Protein AF-F0YFP9-F1 (afdb_monomer)

Foldseek 3Di:
DAQEAEEEWDPDCPQQVLSQLLQVLCCVVVVNRHPDGHHYLVPDPAQCVLVVHQEYEYEAEADCAPDPAPRRVGCVRVLLPDCRHLVVDAQARHAYAYEYEYAQVVRLAAQRQVSLSVQVSNVVNRHHFPPAKAFQPPDHGDHHNQDDPRIGSHHYDYCPPPVVCSSVSSNVD

Organism: Aureococcus anophagefferens (NCBI:txid44056)

Sequence (173 aa):
MSKVGVYYGTQGQATEAAADLLVAIVNEKLGGAAGETSFLVDECDSVEDLLGHDCLLVGCPTWNTGADTERSGTDWDEWYYEDDGLPGIDLAGKNVAVFGCGDSVGYGGNFCDAIDELYEVMGSRGAGVGFGHTPAAGYQHEGSKALRGDTFIGLPLDQVNEGDMTEQRLRDW

Structure (mmCIF, N/CA/C/O backbone):
data_AF-F0YFP9-F1
#
_entry.id   AF-F0YFP9-F1
#
loop_
_atom_site.group_PDB
_atom_site.id
_atom_site.type_symbol
_atom_site.label_atom_id
_atom_site.label_alt_id
_atom_site.label_comp_id
_atom_site.label_asym_id
_atom_site.label_entity_id
_atom_site.label_seq_id
_atom_site.pdbx_PDB_ins_code
_atom_site.Cartn_x
_atom_site.Cartn_y
_atom_site.Cartn_z
_atom_site.occupancy
_atom_site.B_iso_or_equiv
_atom_site.auth_seq_id
_atom_site.auth_comp_id
_atom_site.auth_asym_id
_atom_site.auth_atom_id
_atom_site.pdbx_PDB_model_num
ATOM 1 N N . MET A 1 1 ? -10.840 10.773 15.497 1.00 64.31 1 MET A N 1
ATOM 2 C CA . MET A 1 1 ? -9.871 10.203 14.547 1.00 64.31 1 MET A CA 1
ATOM 3 C C . MET A 1 1 ? -10.584 9.968 13.231 1.00 64.31 1 MET A C 1
ATOM 5 O O . MET A 1 1 ? -11.807 9.812 13.246 1.00 64.31 1 MET A O 1
ATOM 9 N N . SER A 1 2 ? -9.862 10.062 12.117 1.00 84.62 2 SER A N 1
ATOM 10 C CA . SER A 1 2 ? -10.348 9.662 10.794 1.00 84.62 2 SER A CA 1
ATOM 11 C C . SER A 1 2 ? -10.788 8.197 10.819 1.00 84.62 2 SER A C 1
ATOM 13 O O . SER A 1 2 ? -10.404 7.430 11.698 1.00 84.62 2 SER A O 1
ATOM 15 N N . LYS A 1 3 ? -11.643 7.804 9.872 1.00 93.81 3 LYS A N 1
ATOM 16 C CA . LYS A 1 3 ? -12.058 6.398 9.744 1.00 93.81 3 LYS A CA 1
ATOM 17 C C . LYS A 1 3 ? -11.024 5.574 8.988 1.00 93.81 3 LYS A C 1
ATOM 19 O O . LYS A 1 3 ? -10.901 4.378 9.232 1.00 93.81 3 LYS A O 1
ATOM 24 N N . VAL A 1 4 ? -10.321 6.223 8.064 1.00 98.19 4 VAL A N 1
ATOM 25 C CA . VAL A 1 4 ? -9.284 5.631 7.226 1.00 98.19 4 VAL A CA 1
ATOM 26 C C . VAL A 1 4 ? -7.938 6.195 7.664 1.00 98.19 4 VAL A C 1
ATOM 28 O O . VAL A 1 4 ? -7.801 7.411 7.765 1.00 98.19 4 VAL A O 1
ATOM 31 N N . GLY A 1 5 ? -6.971 5.325 7.930 1.00 98.44 5 GLY A N 1
ATOM 32 C CA . GLY A 1 5 ? -5.571 5.703 8.098 1.00 98.44 5 GLY A CA 1
ATOM 33 C C . GLY A 1 5 ? -4.775 5.288 6.866 1.00 98.44 5 GLY A C 1
ATOM 34 O O . GLY A 1 5 ? -4.968 4.178 6.365 1.00 98.44 5 GLY A O 1
ATOM 35 N N . VAL A 1 6 ? -3.915 6.174 6.362 1.00 98.69 6 VAL A N 1
ATOM 36 C CA . VAL A 1 6 ? -3.018 5.884 5.234 1.00 98.69 6 VAL A CA 1
ATOM 37 C C . VAL A 1 6 ? -1.590 5.853 5.760 1.00 98.69 6 VAL A C 1
ATOM 39 O O . VAL A 1 6 ? -1.045 6.905 6.075 1.00 98.69 6 VAL A O 1
ATOM 42 N N . TYR A 1 7 ? -1.011 4.663 5.880 1.00 98.69 7 TYR A N 1
ATOM 43 C CA . TYR A 1 7 ? 0.321 4.449 6.449 1.00 98.69 7 TYR A CA 1
ATOM 44 C C . TYR A 1 7 ? 1.283 3.997 5.365 1.00 98.69 7 TYR A C 1
ATOM 46 O O . TYR A 1 7 ? 0.910 3.197 4.506 1.00 98.69 7 TYR A O 1
ATOM 54 N N . TYR A 1 8 ? 2.523 4.465 5.394 1.00 98.69 8 TYR A N 1
ATOM 55 C CA . TYR A 1 8 ? 3.499 4.069 4.393 1.00 98.69 8 TYR A CA 1
ATOM 56 C C . TYR A 1 8 ? 4.922 4.010 4.941 1.00 98.69 8 TYR A C 1
ATOM 58 O O . TYR A 1 8 ? 5.289 4.745 5.850 1.00 98.69 8 TYR A O 1
ATOM 66 N N . GLY A 1 9 ? 5.727 3.138 4.343 1.00 98.12 9 GLY A N 1
ATOM 67 C CA . GLY A 1 9 ? 7.182 3.153 4.449 1.00 98.12 9 GLY A CA 1
ATOM 68 C C . GLY A 1 9 ? 7.764 3.606 3.116 1.00 98.12 9 GLY A C 1
ATOM 69 O O . GLY A 1 9 ? 7.161 3.384 2.060 1.00 98.12 9 GLY A O 1
ATOM 70 N N . THR A 1 10 ? 8.926 4.252 3.126 1.00 97.44 10 THR A N 1
ATOM 71 C CA . THR A 1 10 ? 9.586 4.685 1.891 1.00 97.44 10 THR A CA 1
ATOM 72 C C . THR A 1 10 ? 11.099 4.819 2.066 1.00 97.44 10 THR A C 1
ATOM 74 O O . THR A 1 10 ? 11.578 5.169 3.132 1.00 97.44 10 THR A O 1
ATOM 77 N N . GLN A 1 11 ? 11.855 4.578 0.994 1.00 93.00 11 GLN A N 1
ATOM 78 C CA . GLN A 1 11 ? 13.283 4.940 0.876 1.00 93.00 11 GLN A CA 1
ATOM 79 C C . GLN A 1 11 ? 13.488 6.167 -0.039 1.00 93.00 11 GLN A C 1
ATOM 81 O O . GLN A 1 11 ? 14.605 6.625 -0.267 1.00 93.00 11 GLN A O 1
ATOM 86 N N . GLY A 1 12 ? 12.403 6.684 -0.620 1.00 90.62 12 GLY A N 1
ATOM 87 C CA . GLY A 1 12 ? 12.388 7.838 -1.518 1.00 90.62 12 GLY A CA 1
ATOM 88 C C . GLY A 1 12 ? 11.050 8.569 -1.424 1.00 90.62 12 GLY A C 1
ATOM 89 O O . GLY A 1 12 ? 10.436 8.578 -0.369 1.00 90.62 12 GLY A O 1
ATOM 90 N N . GLN A 1 13 ? 10.557 9.144 -2.522 1.00 93.12 13 GLN A N 1
ATOM 91 C CA . GLN A 1 13 ? 9.293 9.910 -2.514 1.00 93.12 13 GLN A CA 1
ATOM 92 C C . GLN A 1 13 ? 8.120 9.188 -3.194 1.00 93.12 13 GLN A C 1
ATOM 94 O O . GLN A 1 13 ? 6.998 9.676 -3.170 1.00 93.12 13 GLN A O 1
ATOM 99 N N . ALA A 1 14 ? 8.357 8.033 -3.825 1.00 96.25 14 ALA A N 1
ATOM 100 C CA . ALA A 1 14 ? 7.341 7.347 -4.626 1.00 96.25 14 ALA A CA 1
ATOM 101 C C . ALA A 1 14 ? 6.137 6.883 -3.788 1.00 96.25 14 ALA A C 1
ATOM 103 O O . ALA A 1 14 ? 4.994 7.173 -4.143 1.00 96.25 14 ALA A O 1
ATOM 104 N N . THR A 1 15 ? 6.393 6.187 -2.676 1.00 98.31 15 THR A N 1
ATOM 105 C CA . THR A 1 15 ? 5.328 5.671 -1.806 1.00 98.31 15 THR A CA 1
ATOM 106 C C . THR A 1 15 ? 4.629 6.799 -1.047 1.00 98.31 15 THR A C 1
ATOM 108 O O . THR A 1 15 ? 3.408 6.777 -0.939 1.00 98.31 15 THR A O 1
ATOM 111 N N . GLU A 1 16 ? 5.383 7.807 -0.595 1.00 98.38 16 GLU A N 1
ATOM 112 C CA . GLU A 1 16 ? 4.860 9.024 0.050 1.00 98.38 16 GLU A CA 1
ATOM 113 C C . GLU A 1 16 ? 3.889 9.770 -0.872 1.00 98.38 16 GLU A C 1
ATOM 115 O O . GLU A 1 16 ? 2.734 9.989 -0.517 1.00 98.38 16 GLU A O 1
ATOM 120 N N . ALA A 1 17 ? 4.304 10.064 -2.109 1.00 98.25 17 ALA A N 1
ATOM 121 C CA . ALA A 1 17 ? 3.457 10.759 -3.074 1.00 98.25 17 ALA A CA 1
ATOM 122 C C . ALA A 1 17 ? 2.162 9.985 -3.382 1.00 98.25 17 ALA A C 1
ATOM 124 O O . ALA A 1 17 ? 1.101 10.589 -3.552 1.00 98.25 17 ALA A O 1
ATOM 125 N N . ALA A 1 18 ? 2.226 8.650 -3.437 1.00 98.62 18 ALA A N 1
ATOM 126 C CA . ALA A 1 18 ? 1.041 7.812 -3.594 1.00 98.62 18 ALA A CA 1
ATOM 127 C C . ALA A 1 18 ? 0.134 7.846 -2.348 1.00 98.62 18 ALA A C 1
ATOM 129 O O . ALA A 1 18 ? -1.088 7.922 -2.493 1.00 98.62 18 ALA A O 1
ATOM 130 N N . ALA A 1 19 ? 0.711 7.834 -1.143 1.00 98.75 19 ALA A N 1
ATOM 131 C CA . ALA A 1 19 ? -0.020 7.919 0.119 1.00 98.75 19 ALA A CA 1
ATOM 132 C C . ALA A 1 19 ? -0.759 9.260 0.264 1.00 98.75 19 ALA A C 1
ATOM 134 O O . ALA A 1 19 ? -1.955 9.284 0.564 1.00 98.75 19 ALA A O 1
ATOM 135 N N . ASP A 1 20 ? -0.089 10.372 -0.028 1.00 98.56 20 ASP A N 1
ATOM 136 C CA . ASP A 1 20 ? -0.683 11.711 0.024 1.00 98.56 20 ASP A CA 1
ATOM 137 C C . ASP A 1 20 ? -1.811 11.876 -0.994 1.00 98.56 20 ASP A C 1
ATOM 139 O O . ASP A 1 20 ? -2.878 12.428 -0.698 1.00 98.56 20 ASP A O 1
ATOM 143 N N . LEU A 1 21 ? -1.611 11.341 -2.199 1.00 98.50 21 LEU A N 1
ATOM 144 C CA . LEU A 1 21 ? -2.642 11.339 -3.223 1.00 98.50 21 LEU A CA 1
ATOM 145 C C . LEU A 1 21 ? -3.844 10.475 -2.809 1.00 98.50 21 LEU A C 1
ATOM 147 O O . LEU A 1 21 ? -4.986 10.883 -3.029 1.00 98.50 21 LEU A O 1
ATOM 151 N N . LEU A 1 22 ? -3.623 9.336 -2.146 1.00 98.50 22 LEU A N 1
ATOM 152 C CA . LEU A 1 22 ? -4.703 8.523 -1.580 1.00 98.50 22 LEU A CA 1
ATOM 153 C C . LEU A 1 22 ? -5.495 9.271 -0.511 1.00 98.50 22 LEU A C 1
ATOM 155 O O . LEU A 1 22 ? -6.723 9.215 -0.539 1.00 98.50 22 LEU A O 1
ATOM 159 N N . VAL A 1 23 ? -4.843 10.015 0.386 1.00 98.69 23 VAL A N 1
ATOM 160 C CA . VAL A 1 23 ? -5.545 10.859 1.369 1.00 98.69 23 VAL A CA 1
ATOM 161 C C . VAL A 1 23 ? -6.466 11.850 0.657 1.00 98.69 23 VAL A C 1
ATOM 163 O O . VAL A 1 23 ? -7.653 11.943 0.986 1.00 98.69 23 VAL A O 1
ATOM 166 N N . ALA A 1 24 ? -5.960 12.545 -0.368 1.00 98.56 24 ALA A N 1
ATOM 167 C CA . ALA A 1 24 ? -6.756 13.485 -1.152 1.00 98.56 24 ALA A CA 1
ATOM 168 C C . ALA A 1 24 ? -7.947 12.802 -1.854 1.00 98.56 24 ALA A C 1
ATOM 170 O O . ALA A 1 24 ? -9.080 13.277 -1.741 1.00 98.56 24 ALA A O 1
ATOM 171 N N . ILE A 1 25 ? -7.719 11.665 -2.521 1.00 98.50 25 ILE A N 1
ATOM 172 C CA . ILE A 1 25 ? -8.750 10.898 -3.241 1.00 98.50 25 ILE A CA 1
ATOM 173 C C . ILE A 1 25 ? -9.819 10.366 -2.281 1.00 98.50 25 ILE A C 1
ATOM 175 O O . ILE A 1 25 ? -11.017 10.494 -2.548 1.00 98.50 25 ILE A O 1
ATOM 179 N N . VAL A 1 26 ? -9.412 9.788 -1.150 1.00 98.00 26 VAL A N 1
ATOM 180 C CA . VAL A 1 26 ? -10.331 9.270 -0.129 1.00 98.00 26 VAL A CA 1
ATOM 181 C C . VAL A 1 26 ? -11.169 10.403 0.444 1.00 98.00 26 VAL A C 1
ATOM 183 O O . VAL A 1 26 ? -12.378 10.252 0.609 1.00 98.00 26 VAL A O 1
ATOM 186 N N . ASN A 1 27 ? -10.572 11.562 0.711 1.00 98.00 27 ASN A N 1
ATOM 187 C CA . ASN A 1 27 ? -11.315 12.708 1.215 1.00 98.00 27 ASN A CA 1
ATOM 188 C C . ASN A 1 27 ? -12.308 13.263 0.191 1.00 98.00 27 ASN A C 1
ATOM 190 O O . ASN A 1 27 ? -13.434 13.591 0.572 1.00 98.00 27 ASN A O 1
ATOM 194 N N . GLU A 1 28 ? -11.921 13.325 -1.085 1.00 98.06 28 GLU A N 1
ATOM 195 C CA . GLU A 1 28 ? -12.787 13.724 -2.196 1.00 98.06 28 GLU A CA 1
ATOM 196 C C . GLU A 1 28 ? -13.993 12.780 -2.328 1.00 98.06 28 GLU A C 1
ATOM 198 O O . GLU A 1 28 ? -15.138 13.231 -2.380 1.00 98.06 28 GLU A O 1
ATOM 203 N N . LYS A 1 29 ? -13.751 11.463 -2.344 1.00 96.31 29 LYS A N 1
ATOM 204 C CA . LYS A 1 29 ? -14.790 10.450 -2.584 1.00 96.31 29 LYS A CA 1
ATOM 205 C C . LYS A 1 29 ? -15.638 10.144 -1.348 1.00 96.31 29 LYS A C 1
ATOM 207 O O . LYS A 1 29 ? -16.827 9.862 -1.486 1.00 96.31 29 LYS A O 1
ATOM 212 N N . LEU A 1 30 ? -15.040 10.164 -0.155 1.00 95.19 30 LEU A N 1
ATOM 213 C CA . LEU A 1 30 ? -15.642 9.681 1.097 1.00 95.19 30 LEU A CA 1
ATOM 214 C C . LEU A 1 30 ? -15.832 10.780 2.157 1.00 95.19 30 LEU A C 1
ATOM 216 O O . LEU A 1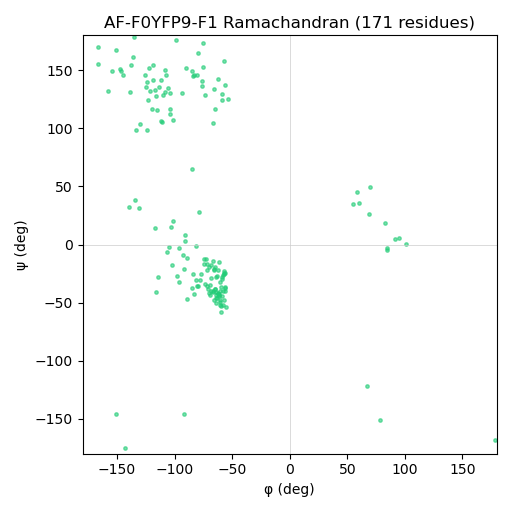 30 ? -16.108 10.475 3.316 1.00 95.19 30 LEU A O 1
ATOM 220 N N . GLY A 1 31 ? -15.722 12.055 1.776 1.00 94.50 31 GLY A N 1
ATOM 221 C CA . GLY A 1 31 ? -16.108 13.186 2.622 1.00 94.50 31 GLY A CA 1
ATOM 222 C C . GLY A 1 31 ? -15.198 13.398 3.832 1.00 94.50 31 GLY A C 1
ATOM 223 O O . GLY A 1 31 ? -15.688 13.537 4.952 1.00 94.50 31 GLY A O 1
ATOM 224 N N . GLY A 1 32 ? -13.882 13.422 3.614 1.00 94.56 32 GLY A N 1
ATOM 225 C CA . GLY A 1 32 ? -12.905 13.686 4.681 1.00 94.56 32 GLY A CA 1
ATOM 226 C C . GLY A 1 32 ? -12.536 12.467 5.538 1.00 94.56 32 GLY A C 1
ATOM 227 O O . GLY A 1 32 ? -12.056 12.623 6.659 1.00 94.56 32 GLY A O 1
ATOM 228 N N . ALA A 1 33 ? -12.803 11.248 5.058 1.00 96.81 33 ALA A N 1
ATOM 229 C CA . ALA A 1 33 ? -12.646 10.031 5.853 1.00 96.81 33 ALA A CA 1
ATOM 230 C C . ALA A 1 33 ? -11.193 9.699 6.245 1.00 96.81 33 ALA A C 1
ATOM 232 O O . ALA A 1 33 ? -11.022 8.972 7.227 1.00 96.81 33 ALA A O 1
ATOM 233 N N . ALA A 1 34 ? -10.192 10.219 5.519 1.00 96.75 34 ALA A N 1
ATOM 234 C CA . ALA A 1 34 ? -8.765 9.968 5.752 1.00 96.75 34 ALA A CA 1
ATOM 235 C C . ALA A 1 34 ? -8.080 11.009 6.656 1.00 96.75 34 ALA A C 1
ATOM 237 O O . ALA A 1 34 ? -6.954 10.793 7.084 1.00 96.75 34 ALA A O 1
ATOM 238 N N . GLY A 1 35 ? -8.748 12.116 6.998 1.00 94.62 35 GLY A N 1
ATOM 239 C CA . GLY A 1 35 ? -8.118 13.187 7.778 1.00 94.62 35 GLY A CA 1
ATOM 240 C C . GLY A 1 35 ? -7.205 14.067 6.922 1.00 94.62 35 GLY A C 1
ATOM 241 O O . GLY A 1 35 ? -7.480 14.261 5.743 1.00 94.62 35 GLY A O 1
ATOM 242 N N . GLU A 1 36 ? -6.169 14.660 7.516 1.00 94.00 36 GLU A N 1
ATOM 243 C CA . GLU A 1 36 ? -5.346 15.687 6.849 1.00 94.00 36 GLU A CA 1
ATOM 244 C C . GLU A 1 36 ? -4.043 15.155 6.243 1.00 94.00 36 GLU A C 1
ATOM 246 O O . GLU A 1 36 ? -3.555 15.747 5.284 1.00 94.00 36 GLU A O 1
ATOM 251 N N . THR A 1 37 ? -3.488 14.066 6.781 1.00 96.19 37 THR A N 1
ATOM 252 C CA . THR A 1 37 ? -2.147 13.581 6.430 1.00 96.19 37 THR A CA 1
ATOM 253 C C . THR A 1 37 ? -2.111 12.067 6.269 1.00 96.19 37 THR A C 1
ATOM 255 O O . THR A 1 37 ? -2.922 11.350 6.859 1.00 96.19 37 THR A O 1
ATOM 258 N N . SER A 1 38 ? -1.153 11.600 5.474 1.00 98.06 38 SER A N 1
ATOM 259 C CA . SER A 1 38 ? -0.648 10.232 5.527 1.00 98.06 38 SER A CA 1
ATOM 260 C C . SER A 1 38 ? 0.354 10.099 6.691 1.00 98.06 38 SER A C 1
ATOM 262 O O . SER A 1 38 ? 0.796 11.108 7.249 1.00 98.06 38 SER A O 1
ATOM 264 N N . PHE A 1 39 ? 0.682 8.871 7.091 1.00 98.31 39 PHE A N 1
ATOM 265 C CA . PHE A 1 39 ? 1.559 8.572 8.225 1.00 98.31 39 PHE A CA 1
ATOM 266 C C . PHE A 1 39 ? 2.786 7.785 7.754 1.00 98.31 39 PHE A C 1
ATOM 268 O O . PHE A 1 39 ? 2.646 6.660 7.263 1.00 98.31 39 PHE A O 1
ATOM 275 N N . LEU A 1 40 ? 3.978 8.363 7.909 1.00 98.06 40 LEU A N 1
ATOM 276 C CA . LEU A 1 40 ? 5.235 7.642 7.725 1.00 98.06 40 LEU A CA 1
ATOM 277 C C . LEU A 1 40 ? 5.446 6.709 8.924 1.00 98.06 40 LEU A C 1
ATOM 279 O O . LEU A 1 40 ? 5.349 7.145 10.068 1.00 98.06 40 LEU A O 1
ATOM 283 N N . VAL A 1 41 ? 5.718 5.431 8.667 1.00 97.19 41 VAL A N 1
ATOM 284 C CA . VAL A 1 41 ? 5.869 4.417 9.725 1.00 97.19 41 VAL A CA 1
ATOM 285 C C . VAL A 1 41 ? 7.010 4.746 10.695 1.00 97.19 41 VAL A C 1
ATOM 287 O O . VAL A 1 41 ? 6.801 4.624 11.896 1.00 97.19 41 VAL A O 1
ATOM 290 N N . ASP A 1 42 ? 8.145 5.255 10.203 1.00 95.25 42 ASP A N 1
ATOM 291 C CA . ASP A 1 42 ? 9.288 5.725 11.021 1.00 95.25 42 ASP A CA 1
ATOM 292 C C . ASP A 1 42 ? 8.907 6.838 12.022 1.00 95.25 42 ASP A C 1
ATOM 294 O O . ASP A 1 42 ? 9.525 7.011 13.067 1.00 95.25 42 ASP A O 1
ATOM 298 N N . GLU A 1 43 ? 7.857 7.609 11.723 1.00 96.31 43 GLU A N 1
ATOM 299 C CA . GLU A 1 43 ? 7.399 8.714 12.576 1.00 96.31 43 GLU A CA 1
ATOM 300 C C . GLU A 1 43 ? 6.259 8.319 13.526 1.00 96.31 43 GLU A C 1
ATOM 302 O O . GLU A 1 43 ? 5.796 9.151 14.311 1.00 96.31 43 GLU A O 1
ATOM 307 N N . CYS A 1 44 ? 5.775 7.078 13.452 1.00 95.56 44 CYS A N 1
ATOM 308 C CA . CYS A 1 44 ? 4.741 6.578 14.351 1.00 95.56 44 CYS A CA 1
ATOM 309 C C . CYS A 1 44 ? 5.351 6.151 15.692 1.00 95.56 44 CYS A C 1
ATOM 311 O O . CYS A 1 44 ? 6.455 5.612 15.745 1.00 95.56 44 CYS A O 1
ATOM 313 N N . ASP A 1 45 ? 4.610 6.340 16.785 1.00 93.00 45 ASP A N 1
ATOM 314 C CA . ASP A 1 45 ? 5.111 6.005 18.123 1.00 93.00 45 ASP A CA 1
ATOM 315 C C . ASP A 1 45 ? 5.183 4.483 18.315 1.00 93.00 45 ASP A C 1
ATOM 317 O O . ASP A 1 45 ? 6.060 3.970 19.014 1.00 93.00 45 ASP A O 1
ATOM 321 N N . SER A 1 46 ? 4.224 3.756 17.731 1.00 94.75 46 SER A N 1
ATOM 322 C CA . SER A 1 46 ? 4.184 2.293 17.741 1.00 94.75 46 SER A CA 1
ATOM 323 C C . SER A 1 46 ? 3.181 1.740 16.728 1.00 94.75 46 SER A C 1
ATOM 325 O O . SER A 1 46 ? 2.305 2.447 16.226 1.00 94.75 46 SER A O 1
ATOM 327 N N . VAL A 1 47 ? 3.218 0.422 16.524 1.00 95.12 47 VAL A N 1
ATOM 328 C CA . VAL A 1 47 ? 2.220 -0.308 15.730 1.00 95.12 47 VAL A CA 1
ATOM 329 C C . VAL A 1 47 ? 0.778 -0.129 16.246 1.00 95.12 47 VAL A C 1
ATOM 331 O O . VAL A 1 47 ? -0.176 -0.282 15.480 1.00 95.12 47 VAL A O 1
ATOM 334 N N . GLU A 1 48 ? 0.581 0.232 17.523 1.00 96.12 48 GLU A N 1
ATOM 335 C CA . GLU A 1 48 ? -0.751 0.466 18.102 1.00 96.12 48 GLU A CA 1
ATOM 336 C C . GLU A 1 48 ? -1.468 1.671 17.475 1.00 96.12 48 GLU A C 1
ATOM 338 O O . GLU A 1 48 ? -2.701 1.729 17.510 1.00 96.12 48 GLU A O 1
ATOM 343 N N . ASP A 1 49 ? -0.741 2.584 16.821 1.00 95.75 49 ASP A N 1
ATOM 344 C CA . ASP A 1 49 ? -1.327 3.723 16.108 1.00 95.75 49 ASP A CA 1
ATOM 345 C C . ASP A 1 49 ? -2.296 3.268 15.004 1.00 95.75 49 ASP A C 1
ATOM 347 O O . ASP A 1 49 ? -3.313 3.924 14.745 1.00 95.75 49 ASP A O 1
ATOM 351 N N . LEU A 1 50 ? -2.062 2.085 14.416 1.00 96.62 50 LEU A N 1
ATOM 352 C CA . LEU A 1 50 ? -2.964 1.456 13.445 1.00 96.62 50 LEU A CA 1
ATOM 353 C C . LEU A 1 50 ? -4.370 1.214 14.028 1.00 96.62 50 LEU A C 1
ATOM 355 O O . LEU A 1 50 ? -5.368 1.231 13.303 1.00 96.62 50 LEU A O 1
ATOM 359 N N . LEU A 1 51 ? -4.497 1.022 15.346 1.00 96.75 51 LEU A N 1
ATOM 360 C CA . LEU A 1 51 ? -5.780 0.740 16.000 1.00 96.75 51 LEU A CA 1
ATOM 361 C C . LEU A 1 51 ? -6.711 1.954 16.046 1.00 96.75 51 LEU A C 1
ATOM 363 O O . LEU A 1 51 ? -7.922 1.778 16.237 1.00 96.75 51 LEU A O 1
ATOM 367 N N . GLY A 1 52 ? -6.174 3.159 15.827 1.00 96.25 52 GLY A N 1
ATOM 368 C CA . GLY A 1 52 ? -6.923 4.415 15.789 1.00 96.25 52 GLY A CA 1
ATOM 369 C C . GLY A 1 52 ? -7.899 4.546 14.613 1.00 96.25 52 GLY A C 1
ATOM 370 O O . GLY A 1 52 ? -8.779 5.411 14.656 1.00 96.25 52 GLY A O 1
ATOM 371 N N . HIS A 1 53 ? -7.786 3.678 13.601 1.00 97.81 53 HIS A N 1
ATOM 372 C CA . HIS A 1 53 ? -8.567 3.719 12.361 1.00 97.81 53 HIS A CA 1
ATOM 373 C C . HIS A 1 53 ? -9.351 2.417 12.141 1.00 97.81 53 HIS A C 1
ATOM 375 O O . HIS A 1 53 ? -8.945 1.359 12.613 1.00 97.81 53 HIS A O 1
ATOM 381 N N . ASP A 1 54 ? -10.486 2.469 11.439 1.00 96.81 54 ASP A N 1
ATOM 382 C CA . ASP A 1 54 ? -11.295 1.278 11.114 1.00 96.81 54 ASP A CA 1
ATOM 383 C C . ASP A 1 54 ? -10.784 0.584 9.842 1.00 96.81 54 ASP A C 1
ATOM 385 O O . ASP A 1 54 ? -10.775 -0.645 9.739 1.00 96.81 54 ASP A O 1
ATOM 389 N N . CYS A 1 55 ? -10.353 1.391 8.873 1.00 97.94 55 CYS A N 1
ATOM 390 C CA . CYS A 1 55 ? -9.763 0.943 7.621 1.00 97.94 55 CYS A CA 1
ATOM 391 C C . CYS A 1 55 ? -8.330 1.461 7.504 1.00 97.94 55 CYS A C 1
ATOM 393 O O . CYS A 1 55 ? -8.047 2.609 7.848 1.00 97.94 55 CYS A O 1
ATOM 395 N N . LEU A 1 56 ? -7.450 0.630 6.963 1.00 98.56 56 LEU A N 1
ATOM 396 C CA . LEU A 1 56 ? -6.035 0.903 6.785 1.00 98.56 56 LEU A CA 1
ATOM 397 C C . LEU A 1 56 ? -5.689 0.755 5.304 1.00 98.56 56 LEU A C 1
ATOM 399 O O . LEU A 1 56 ? -5.937 -0.292 4.704 1.00 9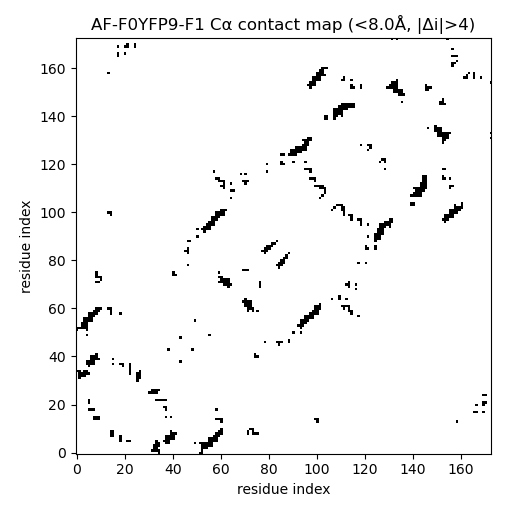8.56 56 LEU A O 1
ATOM 403 N N . LEU A 1 57 ? -5.124 1.810 4.724 1.00 98.75 57 LEU A N 1
ATOM 404 C CA . LEU A 1 57 ? -4.455 1.759 3.429 1.00 98.75 57 LEU A CA 1
ATOM 405 C C . LEU A 1 57 ? -2.957 1.780 3.713 1.00 98.75 57 LEU A C 1
ATOM 407 O O . LEU A 1 57 ? -2.456 2.771 4.241 1.00 98.75 57 LEU A O 1
ATOM 411 N N . VAL A 1 58 ? -2.260 0.683 3.431 1.00 98.69 58 VAL A N 1
ATOM 412 C CA . VAL A 1 58 ? -0.857 0.509 3.834 1.00 98.69 58 VAL A CA 1
ATOM 413 C C . VAL A 1 58 ? 0.048 0.377 2.615 1.00 98.69 58 VAL A C 1
ATOM 415 O O . VAL A 1 58 ? -0.274 -0.348 1.675 1.00 98.69 58 VAL A O 1
ATOM 418 N N . GLY A 1 59 ? 1.154 1.118 2.613 1.00 98.50 59 GLY A N 1
ATOM 419 C CA . GLY A 1 59 ? 2.027 1.292 1.456 1.00 98.50 59 GLY A CA 1
ATOM 420 C C . GLY A 1 59 ? 3.480 0.938 1.722 1.00 98.50 59 GLY A C 1
ATOM 421 O O . GLY A 1 59 ? 4.045 1.386 2.717 1.00 98.50 59 GLY A O 1
ATOM 422 N N . CYS A 1 60 ? 4.130 0.210 0.816 1.00 98.06 60 CYS A N 1
ATOM 423 C CA . CYS A 1 60 ? 5.576 -0.025 0.894 1.00 98.06 60 CYS A CA 1
ATOM 424 C C . CYS A 1 60 ? 6.239 -0.121 -0.492 1.00 98.06 60 CYS A C 1
ATOM 426 O O . CYS A 1 60 ? 5.611 -0.554 -1.459 1.00 98.06 60 CYS A O 1
ATOM 428 N N . PRO A 1 61 ? 7.513 0.276 -0.641 1.00 98.12 61 PRO A N 1
ATOM 429 C CA . PRO A 1 61 ? 8.284 -0.054 -1.830 1.00 98.12 61 PRO A CA 1
ATOM 430 C C . PRO A 1 61 ? 8.729 -1.525 -1.797 1.00 98.12 61 PRO A C 1
ATOM 432 O O . PRO A 1 61 ? 8.572 -2.208 -0.794 1.00 98.12 61 PRO A O 1
ATOM 435 N N . THR A 1 62 ? 9.330 -2.017 -2.878 1.00 97.81 62 THR A N 1
ATOM 436 C CA . THR A 1 62 ? 10.165 -3.230 -2.856 1.00 97.81 62 THR A CA 1
ATOM 437 C C . THR A 1 62 ? 11.603 -2.853 -3.195 1.00 97.81 62 THR A C 1
ATOM 439 O O . THR A 1 62 ? 11.869 -2.411 -4.310 1.00 97.81 62 THR A O 1
ATOM 442 N N . TRP A 1 63 ? 12.525 -3.034 -2.246 1.00 95.62 63 TRP A N 1
ATOM 443 C CA . TRP A 1 63 ? 13.957 -2.745 -2.418 1.00 95.62 63 TRP A CA 1
ATOM 444 C C . TRP A 1 63 ? 14.835 -3.988 -2.319 1.00 95.62 63 TRP A C 1
ATOM 446 O O . TRP A 1 63 ? 15.750 -4.153 -3.129 1.00 95.62 63 TRP A O 1
ATOM 456 N N . ASN A 1 64 ? 14.547 -4.897 -1.386 1.00 92.75 64 ASN A N 1
ATOM 457 C CA . ASN A 1 64 ? 15.317 -6.129 -1.208 1.00 92.75 64 ASN A CA 1
ATOM 458 C C . ASN A 1 64 ? 14.817 -7.222 -2.172 1.00 92.75 64 ASN A C 1
ATOM 460 O O . ASN A 1 64 ? 14.219 -8.232 -1.800 1.00 92.75 64 ASN A O 1
ATOM 464 N N . THR A 1 65 ? 15.001 -6.955 -3.464 1.00 88.62 65 THR A N 1
ATOM 465 C CA . THR A 1 65 ? 14.510 -7.791 -4.563 1.00 88.62 65 THR A CA 1
ATOM 466 C C . THR A 1 65 ? 15.074 -9.214 -4.492 1.00 88.62 65 THR A C 1
ATOM 468 O O . THR A 1 65 ? 16.284 -9.414 -4.404 1.00 88.62 65 THR A O 1
ATOM 471 N N . GLY A 1 66 ? 14.191 -10.214 -4.583 1.00 89.62 66 GLY A N 1
ATOM 472 C CA . GLY A 1 66 ? 14.551 -11.632 -4.523 1.00 89.62 66 GLY A CA 1
ATOM 473 C C . GLY A 1 66 ? 14.673 -12.195 -3.106 1.00 89.62 66 GLY A C 1
ATOM 474 O O . GLY A 1 66 ? 14.859 -13.403 -2.962 1.00 89.62 66 GLY A O 1
ATOM 475 N N . ALA A 1 67 ? 14.539 -11.361 -2.070 1.00 93.00 67 ALA A N 1
ATOM 476 C CA . ALA A 1 67 ? 14.545 -11.814 -0.688 1.00 93.00 67 ALA A CA 1
ATOM 477 C C . ALA A 1 67 ? 13.227 -12.490 -0.294 1.00 93.00 67 ALA A C 1
ATOM 479 O O . ALA A 1 67 ? 12.147 -12.216 -0.834 1.00 93.00 67 ALA A O 1
ATOM 480 N N . ASP A 1 68 ? 13.311 -13.394 0.678 1.00 91.25 68 ASP A N 1
ATOM 481 C CA . ASP A 1 68 ? 12.135 -14.025 1.274 1.00 91.25 68 ASP A CA 1
ATOM 482 C C . ASP A 1 68 ? 11.507 -13.181 2.375 1.00 91.25 68 ASP A C 1
ATOM 484 O O . ASP A 1 68 ? 10.294 -13.267 2.557 1.00 91.25 68 ASP A O 1
ATOM 488 N N . THR A 1 69 ? 12.299 -12.321 3.006 1.00 94.00 69 THR A N 1
ATOM 489 C CA . THR A 1 69 ? 11.917 -11.454 4.119 1.00 94.00 69 THR A CA 1
ATOM 490 C C . THR A 1 69 ? 12.478 -10.048 3.922 1.00 94.00 69 THR A C 1
ATOM 492 O O . THR A 1 69 ? 13.438 -9.878 3.166 1.00 94.00 69 THR A O 1
ATOM 495 N N . GLU A 1 70 ? 11.910 -9.069 4.623 1.00 95.19 70 GLU A N 1
ATOM 496 C CA . GLU A 1 70 ? 12.410 -7.687 4.692 1.00 95.19 70 GLU A 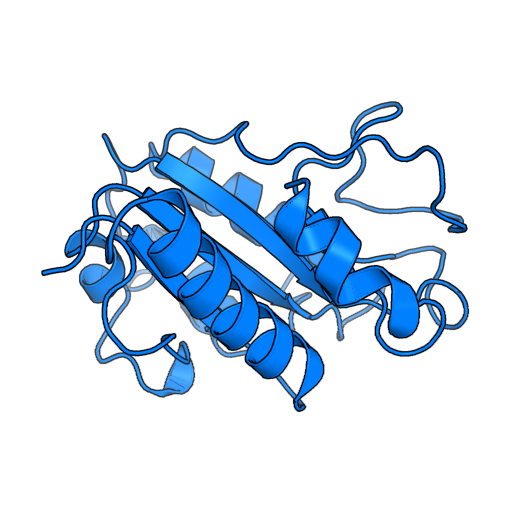CA 1
ATOM 497 C C . GLU A 1 70 ? 12.481 -7.046 3.296 1.00 95.19 70 GLU A C 1
ATOM 499 O O . GLU A 1 70 ? 13.510 -6.506 2.873 1.00 95.19 70 GLU A O 1
ATOM 504 N N . ARG A 1 71 ? 11.417 -7.222 2.494 1.00 96.62 71 ARG A N 1
ATOM 505 C CA . ARG A 1 71 ? 11.427 -6.824 1.075 1.00 96.62 71 ARG A CA 1
ATOM 506 C C . ARG A 1 71 ? 11.266 -5.327 0.900 1.00 96.62 71 ARG A C 1
ATOM 508 O O . ARG A 1 71 ? 11.698 -4.796 -0.132 1.00 96.62 71 ARG A O 1
ATOM 515 N N . SER A 1 72 ? 10.645 -4.655 1.868 1.00 96.88 72 SER A N 1
ATOM 516 C CA . SER A 1 72 ? 10.388 -3.226 1.762 1.00 96.88 72 SER A CA 1
ATOM 517 C C . SER A 1 72 ? 11.674 -2.417 1.851 1.00 96.88 72 SER A C 1
ATOM 519 O O . SER A 1 72 ? 11.822 -1.422 1.141 1.00 96.88 72 SER A O 1
ATOM 521 N N . GLY A 1 73 ? 12.629 -2.880 2.658 1.00 95.56 73 GLY A N 1
ATOM 522 C CA . GLY A 1 73 ? 13.785 -2.101 3.052 1.00 95.56 73 GLY A CA 1
ATOM 523 C C . GLY A 1 73 ? 13.360 -0.834 3.783 1.00 95.56 73 GLY A C 1
ATOM 524 O O . GLY A 1 73 ? 13.951 0.201 3.532 1.00 95.56 73 GLY A O 1
ATOM 525 N N . THR A 1 74 ? 12.292 -0.858 4.580 1.00 96.62 74 THR A N 1
ATOM 526 C CA . THR A 1 74 ? 11.764 0.298 5.333 1.00 96.62 74 THR A CA 1
ATOM 527 C C . THR A 1 74 ? 11.419 -0.131 6.754 1.00 96.62 74 THR A C 1
ATOM 529 O O . THR A 1 74 ? 11.494 -1.314 7.064 1.00 96.62 74 THR A O 1
ATOM 532 N N . ASP A 1 75 ? 10.962 0.794 7.589 1.00 95.44 75 ASP A N 1
ATOM 533 C CA . ASP A 1 75 ? 10.551 0.551 8.982 1.00 95.44 75 ASP A CA 1
ATOM 534 C C . ASP A 1 75 ? 9.376 -0.433 9.104 1.00 95.44 75 ASP A C 1
ATOM 536 O O . ASP A 1 75 ? 9.144 -1.027 10.156 1.00 95.44 75 ASP A O 1
ATOM 540 N N . TRP A 1 76 ? 8.672 -0.701 7.994 1.00 96.56 76 TRP A N 1
ATOM 541 C CA . TRP A 1 76 ? 7.766 -1.845 7.919 1.00 96.56 76 TRP A CA 1
ATOM 542 C C . TRP A 1 76 ? 8.455 -3.166 8.236 1.00 96.56 76 TRP A C 1
ATOM 544 O O . TRP A 1 76 ? 7.812 -4.023 8.827 1.00 96.56 76 TRP A O 1
ATOM 554 N N . ASP A 1 77 ? 9.714 -3.351 7.839 1.00 95.00 77 ASP A N 1
ATOM 555 C CA . ASP A 1 77 ? 10.449 -4.586 8.094 1.00 95.00 77 ASP A CA 1
ATOM 556 C C . ASP A 1 77 ? 10.689 -4.757 9.603 1.00 95.00 77 ASP A C 1
ATOM 558 O O . ASP A 1 77 ? 10.450 -5.837 10.135 1.00 95.00 77 ASP A O 1
ATOM 562 N N . GLU A 1 78 ? 11.034 -3.687 10.326 1.00 91.81 78 GLU A N 1
ATOM 563 C CA . GLU A 1 78 ? 11.153 -3.723 11.793 1.00 91.81 78 GLU A CA 1
ATOM 564 C C . GLU A 1 78 ? 9.811 -4.114 12.430 1.00 91.81 78 GLU A C 1
ATOM 566 O O . GLU A 1 78 ? 9.703 -5.123 13.132 1.00 91.81 78 GLU A O 1
ATOM 571 N N . TRP A 1 79 ? 8.735 -3.408 12.072 1.00 94.31 79 TRP A N 1
ATOM 572 C CA . TRP A 1 79 ? 7.396 -3.713 12.580 1.00 94.31 79 TRP A CA 1
ATOM 573 C C . TRP A 1 79 ? 6.890 -5.095 12.168 1.00 94.31 79 TRP A C 1
ATOM 575 O O . TRP A 1 79 ? 6.054 -5.673 12.858 1.00 94.31 79 TRP A O 1
ATOM 585 N N . TYR A 1 80 ? 7.343 -5.646 11.047 1.00 90.75 80 TYR A N 1
ATOM 586 C CA . TYR A 1 80 ? 6.912 -6.958 10.584 1.00 90.75 80 TYR A CA 1
ATOM 587 C C . TYR A 1 80 ? 7.459 -8.082 11.467 1.00 90.75 80 TYR A C 1
ATOM 589 O O . TYR A 1 80 ? 6.744 -9.054 11.728 1.00 90.75 80 TYR A O 1
ATOM 597 N N . TYR A 1 81 ? 8.725 -7.986 11.879 1.00 87.62 81 TYR A N 1
ATOM 598 C CA . TYR A 1 81 ? 9.457 -9.108 12.472 1.00 87.62 81 TYR A CA 1
ATOM 599 C C . TYR A 1 81 ? 9.584 -9.041 13.997 1.00 87.62 81 TYR A C 1
ATOM 601 O O . TYR A 1 81 ? 9.860 -10.074 14.613 1.00 87.62 81 TYR A O 1
ATOM 609 N N . GLU A 1 82 ? 9.373 -7.880 14.613 1.00 89.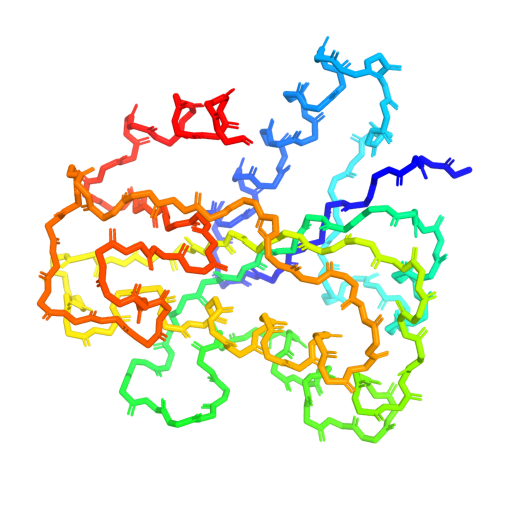50 82 GLU A N 1
ATOM 610 C CA . GLU A 1 82 ? 9.545 -7.705 16.058 1.00 89.50 82 GLU A CA 1
ATOM 611 C C . GLU A 1 82 ? 8.309 -8.116 16.876 1.00 89.50 82 GLU A C 1
ATOM 613 O O . GLU A 1 82 ? 7.164 -7.945 16.459 1.00 89.50 82 GLU A O 1
ATOM 618 N N . ASP A 1 83 ? 8.526 -8.676 18.071 1.00 86.25 83 ASP A N 1
ATOM 619 C CA . ASP A 1 83 ? 7.447 -9.178 18.939 1.00 86.25 83 ASP A CA 1
ATOM 620 C C . ASP A 1 83 ? 6.501 -8.060 19.428 1.00 86.25 83 ASP A C 1
ATOM 622 O O . ASP A 1 83 ? 5.327 -8.319 19.704 1.00 86.25 83 ASP A O 1
ATOM 626 N N . ASP A 1 84 ? 6.998 -6.828 19.538 1.00 89.06 84 ASP A N 1
ATOM 627 C CA . ASP A 1 84 ? 6.248 -5.604 19.842 1.00 89.06 84 ASP A CA 1
ATOM 628 C C . ASP A 1 84 ? 5.733 -4.866 18.590 1.00 89.06 84 ASP A C 1
ATOM 630 O O . ASP A 1 84 ? 5.064 -3.840 18.713 1.00 89.06 84 ASP A O 1
ATOM 634 N N . GLY A 1 85 ? 5.957 -5.430 17.398 1.00 93.88 85 GLY A N 1
ATOM 635 C CA . GLY A 1 85 ? 5.383 -4.987 16.131 1.00 93.88 85 GLY A CA 1
ATOM 636 C C . GLY A 1 85 ? 4.067 -5.694 15.765 1.00 93.88 85 GLY A C 1
ATOM 637 O O . GLY A 1 85 ? 3.236 -6.061 16.603 1.00 93.88 85 GLY A O 1
ATOM 638 N N . LEU A 1 86 ? 3.862 -5.916 14.466 1.00 93.75 86 LEU A N 1
ATOM 639 C CA . LEU A 1 86 ? 2.710 -6.614 13.889 1.00 93.75 86 LEU A CA 1
ATOM 640 C C . LEU A 1 86 ? 2.513 -8.039 14.457 1.00 93.75 86 LEU A C 1
ATOM 642 O O . LEU A 1 86 ? 1.368 -8.421 14.698 1.00 93.75 86 LEU A O 1
ATOM 646 N N . PRO A 1 87 ? 3.547 -8.845 14.758 1.00 92.25 87 PRO A N 1
ATOM 647 C CA . PRO A 1 87 ? 3.376 -10.118 15.465 1.00 92.25 87 PRO A CA 1
ATOM 648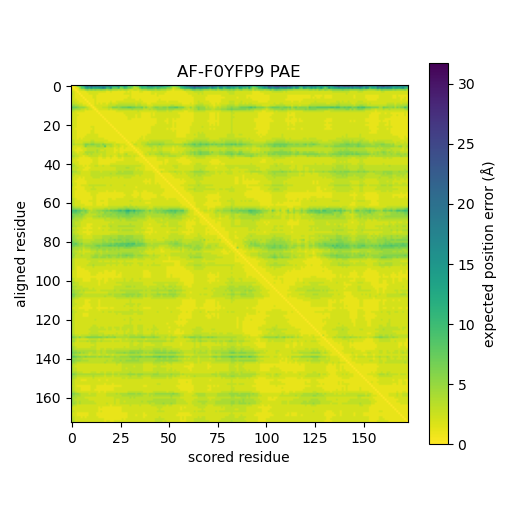 C C . PRO A 1 87 ? 2.679 -10.010 16.834 1.00 92.25 87 PRO A C 1
ATOM 650 O O . PRO A 1 87 ? 2.060 -10.986 17.278 1.00 92.25 87 PRO A O 1
ATOM 653 N N . GLY A 1 88 ? 2.744 -8.850 17.494 1.00 92.06 88 GLY A N 1
ATOM 654 C CA . GLY A 1 88 ? 2.166 -8.601 18.816 1.00 92.06 88 GLY A CA 1
ATOM 655 C C . GLY A 1 88 ? 0.738 -8.046 18.807 1.00 92.06 88 GLY A C 1
ATOM 656 O O . GLY A 1 88 ? 0.012 -8.216 19.788 1.00 92.06 88 GLY A O 1
ATOM 657 N N . ILE A 1 89 ? 0.291 -7.438 17.706 1.00 95.25 89 ILE A N 1
ATOM 658 C CA . ILE A 1 89 ? -0.971 -6.680 17.654 1.00 95.25 89 ILE A CA 1
ATOM 659 C C . ILE A 1 89 ? -2.190 -7.542 17.269 1.00 95.25 89 ILE A C 1
ATOM 661 O O . ILE A 1 89 ? -2.063 -8.554 16.578 1.00 95.25 89 ILE A O 1
ATOM 665 N N . ASP A 1 90 ? -3.390 -7.160 17.718 1.00 97.12 90 ASP A N 1
ATOM 666 C CA . ASP A 1 90 ? -4.671 -7.727 17.266 1.00 97.12 90 ASP A CA 1
ATOM 667 C C . ASP A 1 90 ? -5.364 -6.742 16.315 1.00 97.12 90 ASP A C 1
ATOM 669 O O . ASP A 1 90 ? -5.727 -5.633 16.709 1.00 97.12 90 ASP A O 1
ATOM 673 N N . LEU A 1 91 ? -5.548 -7.150 15.059 1.00 97.62 91 LEU A N 1
ATOM 674 C CA . LEU A 1 91 ? -6.205 -6.352 14.022 1.00 97.62 91 LEU A CA 1
ATOM 675 C C . LEU A 1 91 ? -7.640 -6.821 13.746 1.00 97.62 91 LEU A C 1
ATOM 677 O O . LEU A 1 91 ? -8.233 -6.428 12.737 1.00 97.62 91 LEU A O 1
ATOM 681 N N . ALA A 1 92 ? -8.231 -7.640 14.621 1.00 97.75 92 ALA A N 1
ATOM 682 C CA . ALA A 1 92 ? -9.612 -8.079 14.476 1.00 97.75 92 ALA A CA 1
ATOM 683 C C . ALA A 1 92 ? -10.579 -6.894 14.308 1.00 97.75 92 ALA A C 1
ATOM 685 O O . ALA A 1 92 ? -10.649 -5.969 15.118 1.00 97.75 92 ALA A O 1
ATOM 686 N N . GLY A 1 93 ? -11.365 -6.940 13.229 1.00 96.94 93 GLY A N 1
ATOM 687 C CA . GLY A 1 93 ? -12.336 -5.897 12.886 1.00 96.94 93 GLY A CA 1
ATOM 688 C C . GLY A 1 93 ? -11.764 -4.709 12.109 1.00 96.94 93 GLY A C 1
ATOM 689 O O . GLY A 1 93 ? -12.543 -3.848 11.700 1.00 96.94 93 GLY A O 1
ATOM 690 N N . LYS A 1 94 ? -10.448 -4.668 11.862 1.00 98.06 94 LYS A N 1
ATOM 691 C CA . LYS A 1 94 ? -9.822 -3.720 10.930 1.00 98.06 94 LYS A CA 1
ATOM 692 C C . LYS A 1 94 ? -9.918 -4.242 9.504 1.00 98.06 94 LYS A C 1
ATOM 694 O O . LYS A 1 94 ? -9.828 -5.447 9.289 1.00 98.06 94 LYS A O 1
ATOM 699 N N . ASN A 1 95 ? -10.075 -3.350 8.530 1.00 98.19 95 ASN A N 1
ATOM 700 C CA . ASN A 1 95 ? -10.005 -3.699 7.108 1.00 98.19 95 ASN A CA 1
ATOM 701 C C . ASN A 1 95 ? -8.721 -3.136 6.505 1.00 98.19 95 ASN A C 1
ATOM 703 O O . ASN A 1 95 ? -8.442 -1.956 6.692 1.00 98.19 95 ASN A O 1
ATOM 707 N N . VAL A 1 96 ? -7.968 -3.951 5.772 1.00 98.56 96 VAL A N 1
ATOM 708 C CA . VAL A 1 96 ? -6.665 -3.575 5.209 1.00 98.56 96 VAL A CA 1
ATOM 709 C C . VAL A 1 96 ? -6.690 -3.715 3.690 1.00 98.56 96 VAL A C 1
ATOM 711 O O . VAL A 1 96 ? -7.094 -4.753 3.161 1.00 98.56 96 VAL A O 1
ATOM 714 N N . ALA A 1 97 ? -6.219 -2.680 2.997 1.00 98.69 97 ALA A N 1
ATOM 715 C CA . ALA A 1 97 ? -5.844 -2.738 1.590 1.00 98.69 97 ALA A CA 1
ATOM 716 C C . ALA A 1 97 ? -4.389 -2.277 1.437 1.00 98.69 97 ALA A C 1
ATOM 718 O O . ALA A 1 97 ? -3.957 -1.333 2.101 1.00 98.69 97 ALA A O 1
ATOM 719 N N . VAL A 1 98 ? -3.636 -2.951 0.570 1.00 98.75 98 VAL A N 1
ATOM 720 C CA . VAL A 1 98 ? -2.191 -2.741 0.421 1.00 98.75 98 VAL A CA 1
ATOM 721 C C . VAL A 1 98 ? -1.898 -2.144 -0.951 1.00 98.75 98 VAL A C 1
ATOM 723 O O . VAL A 1 98 ? -2.424 -2.622 -1.957 1.00 98.75 98 VAL A O 1
ATOM 726 N N . PHE A 1 99 ? -1.040 -1.131 -1.009 1.00 98.81 99 PHE A N 1
ATOM 727 C CA . PHE A 1 99 ? -0.430 -0.651 -2.248 1.00 98.81 99 PHE A CA 1
ATOM 728 C C . PHE A 1 99 ? 1.090 -0.790 -2.168 1.00 98.81 99 PHE A C 1
ATOM 730 O O . PHE A 1 99 ? 1.670 -0.813 -1.083 1.00 98.81 99 PHE A O 1
ATOM 737 N N . GLY A 1 100 ? 1.754 -0.909 -3.313 1.00 98.38 100 GLY A N 1
ATOM 738 C CA . GLY A 1 100 ? 3.201 -1.056 -3.341 1.00 98.38 100 GLY A CA 1
ATOM 739 C C . GLY A 1 100 ? 3.853 -0.379 -4.527 1.00 98.38 100 GLY A C 1
ATOM 740 O O . GLY A 1 100 ? 3.281 -0.330 -5.612 1.00 98.38 100 GLY A O 1
ATOM 741 N N . CYS A 1 101 ? 5.052 0.152 -4.310 1.00 98.19 101 CYS A N 1
ATOM 742 C CA . CYS A 1 101 ? 5.855 0.778 -5.353 1.00 98.19 101 CYS A CA 1
ATOM 743 C C . CYS A 1 101 ? 6.997 -0.148 -5.782 1.00 98.19 101 CYS A C 1
ATOM 745 O O . CYS A 1 101 ? 7.764 -0.637 -4.952 1.00 98.19 101 CYS A O 1
ATOM 747 N N . GLY A 1 102 ? 7.139 -0.354 -7.085 1.00 97.12 102 GLY A N 1
ATOM 748 C CA . GLY A 1 102 ? 8.208 -1.158 -7.665 1.00 97.12 102 GLY A CA 1
ATOM 749 C C . GLY A 1 102 ? 8.710 -0.582 -8.982 1.00 97.12 102 GLY A C 1
ATOM 750 O O . GLY A 1 102 ? 8.284 0.485 -9.418 1.00 97.12 102 GLY A O 1
ATOM 751 N N . ASP A 1 103 ? 9.616 -1.319 -9.612 1.00 97.00 103 ASP A N 1
ATOM 752 C CA . ASP A 1 103 ? 10.138 -1.031 -10.945 1.00 97.00 103 ASP A CA 1
ATOM 753 C C . ASP A 1 103 ? 10.047 -2.317 -11.768 1.00 97.00 103 ASP A C 1
ATOM 755 O O . ASP A 1 103 ? 10.794 -3.279 -11.576 1.00 97.00 103 ASP A O 1
ATOM 759 N N . SER A 1 104 ? 9.051 -2.342 -12.645 1.00 96.56 104 SER A N 1
ATOM 760 C CA . SER A 1 104 ? 8.673 -3.506 -13.436 1.00 96.56 104 SER A CA 1
ATOM 761 C C . SER A 1 104 ? 9.671 -3.839 -14.548 1.00 96.56 104 SER A C 1
ATOM 763 O O . SER A 1 104 ? 9.750 -4.989 -14.982 1.00 96.56 104 SER A O 1
ATOM 765 N N . VAL A 1 105 ? 10.481 -2.865 -14.971 1.00 96.00 105 VAL A N 1
ATOM 766 C CA . VAL A 1 105 ? 11.510 -3.043 -16.002 1.00 96.00 105 VAL A CA 1
ATOM 767 C C . VAL A 1 105 ? 12.834 -3.471 -15.376 1.00 96.00 105 VAL A C 1
ATOM 769 O O . VAL A 1 105 ? 13.458 -4.418 -15.854 1.00 96.00 105 VAL A O 1
ATOM 772 N N . GLY A 1 106 ? 13.269 -2.803 -14.306 1.00 96.12 106 GLY A N 1
ATOM 773 C CA . GLY A 1 106 ? 14.518 -3.118 -13.612 1.00 96.12 106 GLY A CA 1
ATOM 774 C C . GLY A 1 106 ? 14.446 -4.397 -12.777 1.00 96.12 106 GLY A C 1
ATOM 775 O O . GLY A 1 106 ? 15.429 -5.136 -12.702 1.00 96.12 106 GLY A O 1
ATOM 776 N N . TYR A 1 107 ? 13.278 -4.686 -12.195 1.00 96.50 107 TYR A N 1
ATOM 777 C CA . TYR A 1 107 ? 13.064 -5.785 -11.247 1.00 96.50 107 TYR A CA 1
ATOM 778 C C . TYR A 1 107 ? 11.794 -6.584 -11.562 1.00 96.50 107 TYR A C 1
ATOM 780 O O . TYR A 1 107 ? 11.083 -7.040 -10.667 1.00 96.50 107 TYR A O 1
ATOM 788 N N . GLY A 1 108 ? 11.511 -6.793 -12.851 1.00 95.81 108 GLY A N 1
ATOM 789 C CA . GLY A 1 108 ? 10.284 -7.439 -13.321 1.00 95.81 108 GLY A CA 1
ATOM 790 C C . GLY A 1 108 ? 10.011 -8.834 -12.752 1.00 95.81 108 GLY A C 1
ATOM 791 O O . GLY A 1 108 ? 8.851 -9.226 -12.697 1.00 95.81 108 GLY A O 1
ATOM 792 N N . GLY A 1 109 ? 11.027 -9.579 -12.305 1.00 97.00 109 GLY A N 1
ATOM 793 C CA . GLY A 1 109 ? 10.861 -10.880 -11.638 1.00 97.00 109 GLY A CA 1
ATOM 794 C C . GLY A 1 109 ? 10.349 -10.811 -10.191 1.00 97.00 109 GLY A C 1
ATOM 795 O O . GLY A 1 109 ? 9.967 -11.840 -9.638 1.00 97.00 109 GLY A O 1
ATOM 796 N N . ASN A 1 110 ? 10.338 -9.618 -9.593 1.00 97.81 110 ASN A N 1
ATOM 797 C CA . ASN A 1 110 ? 10.031 -9.359 -8.183 1.00 97.81 110 ASN A CA 1
ATOM 798 C C . ASN A 1 110 ? 9.167 -8.101 -8.018 1.00 97.81 110 ASN A C 1
ATOM 800 O O . ASN A 1 110 ? 9.312 -7.329 -7.065 1.00 97.81 110 ASN A O 1
ATOM 804 N N . PHE A 1 111 ? 8.309 -7.843 -9.004 1.00 98.31 111 PHE A N 1
ATOM 805 C CA . PHE A 1 111 ? 7.581 -6.590 -9.092 1.00 98.31 111 PHE A CA 1
ATOM 806 C C . PHE A 1 111 ? 6.613 -6.437 -7.911 1.00 98.31 111 PHE A C 1
ATOM 808 O O . PHE A 1 111 ? 5.663 -7.208 -7.772 1.00 98.31 111 PHE A O 1
ATOM 815 N N . CYS A 1 112 ? 6.841 -5.421 -7.074 1.00 98.25 112 CYS A N 1
ATOM 816 C CA . CYS A 1 112 ? 6.036 -5.116 -5.885 1.00 98.25 112 CYS A CA 1
ATOM 817 C C . CYS A 1 112 ? 5.880 -6.294 -4.894 1.00 98.25 112 CYS A C 1
ATOM 819 O O . CYS A 1 112 ? 4.833 -6.431 -4.259 1.00 98.25 112 CYS A O 1
ATOM 821 N N . ASP A 1 113 ? 6.902 -7.144 -4.740 1.00 98.38 113 ASP A N 1
ATOM 822 C CA . ASP A 1 113 ? 6.863 -8.318 -3.850 1.00 98.38 113 ASP A CA 1
ATOM 823 C C . ASP A 1 113 ? 6.553 -7.990 -2.376 1.00 98.38 113 ASP A C 1
ATOM 825 O O . ASP A 1 113 ? 6.071 -8.864 -1.655 1.00 98.38 113 ASP A O 1
ATOM 829 N N . ALA A 1 114 ? 6.822 -6.771 -1.905 1.00 98.06 114 ALA A N 1
ATOM 830 C CA . ALA A 1 114 ? 6.573 -6.373 -0.515 1.00 98.06 114 ALA A CA 1
ATOM 831 C C . ALA A 1 114 ? 5.073 -6.236 -0.166 1.00 98.06 114 ALA A C 1
ATOM 833 O O . ALA A 1 114 ? 4.705 -6.342 1.004 1.00 98.06 114 ALA A O 1
ATOM 834 N N . ILE A 1 115 ? 4.187 -6.091 -1.166 1.00 98.56 115 ILE A N 1
ATOM 835 C CA . ILE A 1 115 ? 2.725 -6.115 -0.950 1.00 98.56 115 ILE A CA 1
ATOM 836 C C . ILE A 1 115 ? 2.307 -7.419 -0.257 1.00 98.56 115 ILE A C 1
ATOM 838 O O . ILE A 1 115 ? 1.454 -7.410 0.627 1.00 98.56 115 ILE A O 1
ATOM 842 N N . ASP A 1 116 ? 2.919 -8.533 -0.664 1.00 98.06 116 ASP A N 1
ATOM 843 C CA . ASP A 1 116 ? 2.639 -9.870 -0.140 1.00 98.06 116 ASP A CA 1
ATOM 844 C C . ASP A 1 116 ? 2.939 -9.979 1.357 1.00 98.06 116 ASP A C 1
ATOM 846 O O . ASP A 1 116 ? 2.106 -10.487 2.098 1.00 98.06 116 ASP A O 1
ATOM 850 N N . GLU A 1 117 ? 4.070 -9.439 1.821 1.00 95.69 117 GLU A N 1
ATOM 851 C CA . GLU A 1 117 ? 4.406 -9.441 3.248 1.00 95.69 117 GLU A CA 1
ATOM 852 C C . GLU A 1 117 ? 3.340 -8.695 4.054 1.00 95.69 117 GLU A C 1
ATOM 854 O O . GLU A 1 117 ? 2.689 -9.297 4.911 1.00 95.69 117 GLU A O 1
ATOM 859 N N . LEU A 1 118 ? 3.094 -7.417 3.749 1.00 95.88 118 LEU A N 1
ATOM 860 C CA . LEU A 1 118 ? 2.121 -6.623 4.509 1.00 95.88 118 LEU A CA 1
ATOM 861 C C . LEU A 1 118 ? 0.723 -7.250 4.503 1.00 95.88 118 LEU A C 1
ATOM 863 O O . LEU A 1 118 ? 0.053 -7.276 5.537 1.00 95.88 118 LEU A O 1
ATOM 867 N N . TYR A 1 119 ? 0.294 -7.792 3.362 1.00 97.50 119 TYR A N 1
ATOM 868 C CA . TYR A 1 119 ? -0.985 -8.485 3.247 1.00 97.50 119 TYR A CA 1
ATOM 869 C C . TYR A 1 119 ? -1.061 -9.702 4.180 1.00 97.50 119 TYR A C 1
ATOM 871 O O . TYR A 1 119 ? -2.011 -9.830 4.959 1.00 97.50 119 TYR A O 1
ATOM 879 N N . GLU A 1 120 ? -0.071 -10.595 4.115 1.00 96.88 120 GLU A N 1
ATOM 880 C CA . GLU A 1 120 ? -0.087 -11.865 4.845 1.00 96.88 120 GLU A CA 1
ATOM 881 C C . GLU A 1 120 ? 0.046 -11.641 6.358 1.00 96.88 120 GLU A C 1
ATOM 883 O O . GLU A 1 120 ? -0.718 -12.227 7.133 1.00 96.88 120 GLU A O 1
ATOM 888 N N . VAL A 1 121 ? 0.944 -10.753 6.808 1.00 95.69 121 VAL A N 1
ATOM 889 C CA . VAL A 1 121 ? 1.110 -10.505 8.248 1.00 95.69 121 VAL A CA 1
ATOM 890 C C . VAL A 1 121 ? -0.138 -9.869 8.840 1.00 95.69 121 VAL A C 1
ATOM 892 O O . VAL A 1 121 ? -0.653 -10.392 9.827 1.00 95.69 121 VAL A O 1
ATOM 895 N N . MET A 1 122 ? -0.706 -8.824 8.227 1.00 96.81 122 MET A N 1
ATOM 896 C CA . MET A 1 122 ? -1.888 -8.159 8.784 1.00 96.81 122 MET A CA 1
ATOM 897 C C . MET A 1 122 ? -3.100 -9.096 8.793 1.00 96.81 122 MET A C 1
ATOM 899 O O . MET A 1 122 ? -3.842 -9.141 9.779 1.00 96.81 122 MET A O 1
ATOM 903 N N . GLY A 1 123 ? -3.258 -9.916 7.748 1.00 97.50 123 GLY A N 1
ATOM 904 C CA . GLY A 1 123 ? -4.266 -10.976 7.709 1.00 97.50 123 GLY A CA 1
ATOM 905 C C . GLY A 1 123 ? -4.070 -12.021 8.811 1.00 97.50 123 GLY A C 1
ATOM 906 O O . GLY A 1 123 ? -5.031 -12.394 9.487 1.00 97.50 123 GLY A O 1
ATOM 907 N N . SER A 1 124 ? -2.827 -12.442 9.073 1.00 96.81 124 SER A N 1
ATOM 908 C CA . SER A 1 124 ? -2.508 -13.382 10.161 1.00 96.81 124 SER A CA 1
ATOM 909 C C . SER A 1 124 ? -2.856 -12.837 11.553 1.00 96.81 124 SER A C 1
ATOM 911 O O . SER A 1 124 ? -3.088 -13.615 12.480 1.00 96.81 124 SER A O 1
ATOM 913 N N . ARG A 1 125 ? -2.949 -11.506 11.689 1.00 97.31 125 ARG A N 1
ATOM 914 C CA . ARG A 1 125 ? -3.355 -10.798 12.911 1.00 97.31 125 ARG A CA 1
ATOM 915 C C . ARG A 1 125 ? -4.852 -10.518 13.013 1.00 97.31 125 ARG A C 1
ATOM 917 O O . ARG A 1 125 ? -5.276 -9.811 13.920 1.00 97.31 125 ARG A O 1
ATOM 924 N N . GLY A 1 126 ? -5.660 -11.070 12.110 1.00 97.62 126 GLY A N 1
ATOM 925 C CA . GLY A 1 126 ? -7.118 -10.972 12.164 1.00 97.62 126 GLY A CA 1
ATOM 926 C C . GLY A 1 126 ? -7.716 -9.790 11.402 1.00 97.62 126 GLY A C 1
ATOM 927 O O . GLY A 1 126 ? -8.938 -9.622 11.442 1.00 97.62 126 GLY A O 1
ATOM 928 N N . ALA A 1 127 ? -6.907 -9.004 10.683 1.00 98.31 127 ALA A N 1
ATOM 929 C CA . ALA A 1 127 ? -7.440 -7.990 9.784 1.00 98.31 127 ALA A CA 1
ATOM 930 C C . ALA A 1 127 ? -8.270 -8.638 8.665 1.00 98.31 127 ALA A C 1
ATOM 932 O O . ALA A 1 127 ? -7.913 -9.679 8.108 1.00 98.31 127 ALA A O 1
ATOM 933 N N . GLY A 1 128 ? -9.361 -7.982 8.280 1.00 98.38 128 GLY A N 1
ATOM 934 C CA . GLY A 1 128 ? -10.030 -8.244 7.017 1.00 98.38 128 GLY A CA 1
ATOM 935 C C . GLY A 1 128 ? -9.126 -7.816 5.865 1.00 98.38 128 GLY A C 1
ATOM 936 O O . GLY A 1 128 ? -8.992 -6.624 5.597 1.00 98.38 128 GLY A O 1
ATOM 937 N N . VAL A 1 129 ? -8.516 -8.786 5.192 1.00 96.19 129 VAL A N 1
ATOM 938 C CA . VAL A 1 129 ? -7.769 -8.595 3.940 1.00 96.19 129 VAL A CA 1
ATOM 939 C C . VAL A 1 129 ? -8.642 -8.963 2.735 1.00 96.19 129 VAL A C 1
ATOM 941 O O . VAL A 1 129 ? -9.778 -9.417 2.887 1.00 96.19 129 VAL A O 1
ATOM 944 N N . GLY A 1 130 ? -8.134 -8.764 1.518 1.00 92.81 130 GLY A N 1
ATOM 945 C CA . GLY A 1 130 ? -8.887 -9.040 0.287 1.00 92.81 130 GLY A CA 1
ATOM 946 C C . GLY A 1 130 ? -9.494 -7.805 -0.378 1.00 92.81 130 GLY A C 1
ATOM 947 O O . GLY A 1 130 ? -10.161 -7.919 -1.407 1.00 92.81 130 GLY A O 1
ATOM 948 N N . PHE A 1 131 ? -9.279 -6.628 0.206 1.00 97.25 131 PHE A N 1
ATOM 949 C CA . PHE A 1 131 ? -9.662 -5.350 -0.378 1.00 97.25 131 PHE A CA 1
ATOM 950 C C . PHE A 1 131 ? -8.573 -4.853 -1.328 1.00 97.25 131 PHE A C 1
ATOM 952 O O . PHE A 1 131 ? -7.391 -5.128 -1.131 1.00 97.2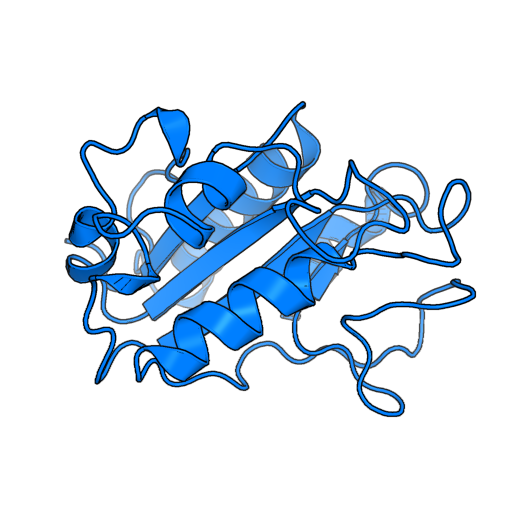5 131 PHE A O 1
ATOM 959 N N . GLY A 1 132 ? -8.973 -4.115 -2.364 1.00 96.19 132 GLY A N 1
ATOM 960 C CA . GLY A 1 132 ? -8.011 -3.490 -3.267 1.00 96.19 132 GLY A CA 1
ATOM 961 C C . GLY A 1 132 ? -7.220 -4.470 -4.142 1.00 96.19 132 GLY A C 1
ATOM 962 O O . GLY A 1 132 ? -6.096 -4.179 -4.543 1.00 96.19 132 GLY A O 1
ATOM 963 N N . HIS A 1 133 ? -7.772 -5.647 -4.435 1.00 98.31 133 HIS A N 1
ATOM 964 C CA . HIS A 1 133 ? -7.169 -6.547 -5.412 1.00 98.31 133 HIS A CA 1
ATOM 965 C C . HIS A 1 133 ? -7.212 -5.933 -6.816 1.00 98.31 133 HIS A C 1
ATOM 967 O O . HIS A 1 133 ? -8.264 -5.470 -7.261 1.00 98.31 133 HIS A O 1
ATOM 973 N N . THR A 1 134 ? -6.090 -5.987 -7.533 1.00 98.44 134 THR A N 1
ATOM 974 C CA . THR A 1 134 ? -5.932 -5.321 -8.834 1.00 98.44 134 THR A CA 1
ATOM 975 C C . THR A 1 134 ? -5.704 -6.352 -9.940 1.00 98.44 134 THR A C 1
ATOM 977 O O . THR A 1 134 ? -4.814 -7.193 -9.805 1.00 98.44 134 THR A O 1
ATOM 980 N N . PRO A 1 135 ? -6.464 -6.336 -11.050 1.00 97.94 135 PRO A N 1
ATOM 981 C CA . PRO A 1 135 ? -6.173 -7.195 -12.195 1.00 97.94 135 PRO A CA 1
ATOM 982 C C . PRO A 1 135 ? -4.749 -6.969 -12.717 1.00 97.94 135 PRO A C 1
ATOM 984 O O . PRO A 1 135 ? -4.324 -5.829 -12.877 1.00 97.94 135 PRO A O 1
ATOM 987 N N . ALA A 1 136 ? -4.030 -8.043 -13.053 1.00 97.19 136 ALA A N 1
ATOM 988 C CA . ALA A 1 136 ? -2.679 -7.924 -13.613 1.00 97.19 136 ALA A CA 1
ATOM 989 C C . ALA A 1 136 ? -2.666 -7.424 -15.070 1.00 97.19 136 ALA A C 1
ATOM 991 O O . ALA A 1 136 ? -1.628 -7.042 -15.609 1.00 97.19 136 ALA A O 1
ATOM 992 N N . ALA A 1 137 ? -3.833 -7.410 -15.719 1.00 96.50 137 ALA A N 1
ATOM 993 C CA . ALA A 1 137 ? -3.990 -6.870 -17.057 1.00 96.50 137 ALA A CA 1
ATOM 994 C C . ALA A 1 137 ? -3.580 -5.388 -17.097 1.00 96.50 137 ALA A C 1
ATOM 996 O O . ALA A 1 137 ? -4.135 -4.563 -16.378 1.00 96.50 137 ALA A O 1
ATOM 997 N N . GLY A 1 138 ? -2.640 -5.055 -17.983 1.00 92.75 138 GLY A N 1
ATOM 998 C CA . GLY A 1 138 ? -2.118 -3.693 -18.122 1.00 92.75 138 GLY A CA 1
ATOM 999 C C . GLY A 1 138 ? -0.840 -3.415 -17.331 1.00 92.75 138 GLY A C 1
ATOM 1000 O O . GLY A 1 138 ? -0.393 -2.277 -17.350 1.00 92.75 138 GLY A O 1
ATOM 1001 N N . TYR A 1 139 ? -0.252 -4.429 -16.690 1.00 95.62 139 TYR A N 1
ATOM 1002 C CA . TYR A 1 139 ? 1.106 -4.385 -16.146 1.00 95.62 139 TYR A CA 1
ATOM 1003 C C . TYR A 1 139 ? 2.047 -5.241 -17.001 1.00 95.62 139 TYR A C 1
ATOM 1005 O O . TYR A 1 139 ? 1.647 -6.283 -17.527 1.00 95.62 139 TYR A O 1
ATOM 1013 N N . GLN A 1 140 ? 3.305 -4.818 -17.134 1.00 92.94 140 GLN A N 1
ATOM 1014 C CA . GLN A 1 140 ? 4.363 -5.610 -17.769 1.00 92.94 140 GLN A CA 1
ATOM 1015 C C . GLN A 1 140 ? 5.383 -6.037 -16.720 1.00 92.94 140 GLN A C 1
ATOM 1017 O O . GLN A 1 140 ? 6.168 -5.220 -16.280 1.00 92.94 140 GLN A O 1
ATOM 1022 N N . HIS A 1 141 ? 5.393 -7.307 -16.325 1.00 95.69 141 HIS A N 1
ATOM 1023 C CA . HIS A 1 141 ? 6.380 -7.856 -15.392 1.00 95.69 141 HIS A CA 1
ATOM 1024 C C . HIS A 1 141 ? 6.599 -9.351 -15.685 1.00 95.69 141 HIS A C 1
ATOM 1026 O O . HIS A 1 141 ? 5.829 -9.969 -16.422 1.00 95.69 141 HIS A O 1
ATOM 1032 N N . GLU A 1 142 ? 7.643 -9.946 -15.113 1.00 96.38 142 GLU A N 1
ATOM 1033 C CA . GLU A 1 142 ? 7.962 -11.375 -15.259 1.00 96.38 142 GLU A CA 1
ATOM 1034 C C . GLU A 1 142 ? 7.418 -12.211 -14.092 1.00 96.38 142 GLU A C 1
ATOM 1036 O O . GLU A 1 142 ? 7.034 -13.366 -14.272 1.00 96.38 142 GLU A O 1
ATOM 1041 N N . GLY A 1 143 ? 7.355 -11.626 -12.894 1.00 96.88 143 GLY A N 1
ATOM 1042 C CA . GLY A 1 143 ? 6.947 -12.305 -11.673 1.00 96.88 143 GLY A CA 1
ATOM 1043 C C . GLY A 1 143 ? 6.649 -11.330 -10.542 1.00 96.88 143 GLY A C 1
ATOM 1044 O O . GLY A 1 143 ? 7.117 -10.194 -10.533 1.00 96.88 143 GLY A O 1
ATOM 1045 N N . SER A 1 144 ? 5.810 -11.774 -9.613 1.00 98.31 144 SER A N 1
ATOM 1046 C CA . SER A 1 144 ? 5.511 -11.042 -8.388 1.00 98.31 144 SER A CA 1
ATOM 1047 C C . SER A 1 144 ? 4.990 -12.005 -7.331 1.00 98.31 144 SER A C 1
ATOM 1049 O O . SER A 1 144 ? 4.076 -12.792 -7.598 1.00 98.31 144 SER A O 1
ATOM 1051 N N . LYS A 1 145 ? 5.526 -11.915 -6.115 1.00 98.19 145 LYS A N 1
ATOM 1052 C CA . LYS A 1 145 ? 4.978 -12.574 -4.925 1.00 98.19 145 LYS A CA 1
ATOM 1053 C C . LYS A 1 145 ? 3.611 -12.008 -4.556 1.00 98.19 145 LYS A C 1
ATOM 1055 O O . LYS A 1 145 ? 2.834 -12.713 -3.934 1.00 98.19 145 LYS A O 1
ATOM 1060 N N . ALA A 1 146 ? 3.266 -10.801 -4.999 1.00 98.12 146 ALA A N 1
ATOM 1061 C CA . ALA A 1 146 ? 1.947 -10.212 -4.797 1.00 98.12 146 ALA A CA 1
ATOM 1062 C C . ALA A 1 146 ? 0.896 -10.698 -5.810 1.00 98.12 146 ALA A C 1
ATOM 1064 O O . ALA A 1 146 ? -0.256 -10.277 -5.742 1.00 98.12 146 ALA A O 1
ATOM 1065 N N . LEU A 1 147 ? 1.250 -11.564 -6.765 1.00 98.38 147 LEU A N 1
ATOM 1066 C CA . LEU A 1 147 ? 0.318 -12.080 -7.764 1.00 98.38 147 LEU A CA 1
ATOM 1067 C C . LEU A 1 147 ? -0.296 -13.419 -7.322 1.00 98.38 147 LEU A C 1
ATOM 1069 O O . LEU A 1 147 ? 0.401 -14.361 -6.943 1.00 98.38 147 LEU A O 1
ATOM 1073 N N . ARG A 1 148 ? -1.624 -13.532 -7.404 1.00 97.69 148 ARG A N 1
ATOM 1074 C CA . ARG A 1 148 ? -2.393 -14.766 -7.188 1.00 97.69 148 ARG A CA 1
ATOM 1075 C C . ARG A 1 148 ? -3.242 -15.040 -8.432 1.00 97.69 148 ARG A C 1
ATOM 1077 O O . ARG A 1 148 ? -4.309 -14.459 -8.617 1.00 97.69 148 ARG A O 1
ATOM 1084 N N . GLY A 1 149 ? -2.764 -15.929 -9.303 1.00 96.44 149 GLY A N 1
ATOM 1085 C CA . GLY A 1 149 ? -3.375 -16.126 -10.622 1.00 96.44 149 GLY A CA 1
ATOM 1086 C C . GLY A 1 149 ? -3.185 -14.882 -11.492 1.00 96.44 149 GLY A C 1
ATOM 1087 O O . GLY A 1 149 ? -2.056 -14.451 -11.679 1.00 96.44 149 GLY A O 1
ATOM 1088 N N . ASP A 1 150 ? -4.279 -14.285 -11.966 1.00 97.19 150 ASP A N 1
ATOM 1089 C CA . ASP A 1 150 ? -4.259 -13.081 -12.816 1.00 97.19 150 ASP A CA 1
ATOM 1090 C C . ASP A 1 150 ? -4.577 -11.792 -12.028 1.00 97.19 150 ASP A C 1
ATOM 1092 O O . ASP A 1 150 ? -5.052 -10.795 -12.580 1.00 97.19 150 ASP A O 1
ATOM 1096 N N . THR A 1 151 ? -4.418 -11.814 -10.702 1.00 98.38 151 THR A N 1
ATOM 1097 C CA . THR A 1 151 ? -4.825 -10.720 -9.808 1.00 98.38 151 THR A CA 1
ATOM 1098 C C . THR A 1 151 ? -3.788 -10.478 -8.723 1.00 98.38 151 THR A C 1
ATOM 1100 O O . THR A 1 151 ? -3.354 -11.410 -8.049 1.00 98.38 151 THR A O 1
ATOM 1103 N N . PHE A 1 152 ? -3.403 -9.221 -8.540 1.00 98.75 152 PHE A N 1
ATOM 1104 C CA . PHE A 1 152 ? -2.572 -8.786 -7.431 1.00 98.75 152 PHE A CA 1
ATOM 1105 C C . PHE A 1 152 ? -3.386 -8.694 -6.140 1.00 98.75 152 PHE A C 1
ATOM 1107 O O . PHE A 1 152 ? -4.511 -8.193 -6.152 1.00 98.75 152 PHE A O 1
ATOM 1114 N N . ILE A 1 153 ? -2.796 -9.106 -5.015 1.00 98.62 153 ILE A N 1
ATOM 1115 C CA . ILE A 1 153 ? -3.374 -8.969 -3.662 1.00 98.62 153 ILE A CA 1
ATOM 1116 C C . ILE A 1 153 ? -3.214 -7.552 -3.076 1.00 98.62 153 ILE A C 1
ATOM 1118 O O . ILE A 1 153 ? -3.171 -7.354 -1.868 1.00 98.62 153 ILE A O 1
ATOM 1122 N N . GLY A 1 154 ? -3.142 -6.552 -3.950 1.00 98.56 154 GLY A N 1
ATOM 1123 C CA . GLY A 1 154 ? -2.998 -5.136 -3.634 1.00 98.56 154 GLY A CA 1
ATOM 1124 C C . GLY A 1 154 ? -2.908 -4.306 -4.915 1.00 98.56 154 GLY A C 1
ATOM 1125 O O . GLY A 1 154 ? -3.167 -4.817 -6.010 1.00 98.56 154 GLY A O 1
ATOM 1126 N N . LEU A 1 155 ? -2.526 -3.036 -4.785 1.00 98.81 155 LEU A N 1
ATOM 1127 C CA . LEU A 1 155 ? -2.270 -2.134 -5.910 1.00 98.81 155 LEU A CA 1
ATOM 1128 C C . LEU A 1 155 ? -0.768 -1.980 -6.180 1.00 98.81 155 LEU A C 1
ATOM 1130 O O . LEU A 1 155 ? -0.094 -1.270 -5.433 1.00 98.81 155 LEU A O 1
ATOM 1134 N N . PRO A 1 156 ? -0.232 -2.572 -7.256 1.00 98.56 156 PRO A N 1
ATOM 1135 C CA . PRO A 1 156 ? 1.108 -2.245 -7.710 1.00 98.56 156 PRO A CA 1
ATOM 1136 C C . PRO A 1 156 ? 1.137 -0.900 -8.445 1.00 98.56 156 PRO A C 1
ATOM 1138 O O . PRO A 1 156 ? 0.295 -0.602 -9.300 1.00 98.56 156 PRO A O 1
ATOM 1141 N N . LEU A 1 157 ? 2.153 -0.103 -8.133 1.00 98.62 157 LEU A N 1
ATOM 1142 C CA . LEU A 1 157 ? 2.480 1.174 -8.754 1.00 98.62 157 LEU A CA 1
ATOM 1143 C C . LEU A 1 157 ? 3.928 1.144 -9.240 1.00 98.62 157 LEU A C 1
ATOM 1145 O O . LEU A 1 157 ? 4.807 0.583 -8.587 1.00 98.62 157 LEU A O 1
ATOM 1149 N N . ASP A 1 158 ? 4.183 1.812 -10.357 1.00 97.69 158 ASP A N 1
ATOM 1150 C CA . ASP A 1 158 ? 5.514 1.917 -10.940 1.00 97.69 158 ASP A CA 1
ATOM 1151 C C . ASP A 1 158 ? 5.786 3.375 -11.314 1.00 97.69 158 ASP A C 1
ATOM 1153 O O . ASP A 1 158 ? 5.339 3.852 -12.353 1.00 97.69 158 ASP A O 1
ATOM 1157 N N . GLN A 1 159 ? 6.502 4.099 -10.448 1.00 93.12 159 GLN A N 1
ATOM 1158 C CA . GLN A 1 159 ? 6.857 5.501 -10.711 1.00 93.12 159 GLN A CA 1
ATOM 1159 C C . GLN A 1 159 ? 7.971 5.656 -11.748 1.00 93.12 159 GLN A C 1
ATOM 1161 O O . GLN A 1 159 ? 8.175 6.753 -12.265 1.00 93.12 159 GLN A O 1
ATOM 1166 N N . VAL A 1 160 ? 8.718 4.586 -12.027 1.00 92.81 160 VAL A N 1
ATOM 1167 C CA . VAL A 1 160 ? 9.887 4.626 -12.909 1.00 92.81 160 VAL A CA 1
ATOM 1168 C C . VAL A 1 160 ? 9.448 4.507 -14.366 1.00 92.81 160 VAL A C 1
ATOM 1170 O O . VAL A 1 160 ? 9.937 5.248 -15.218 1.00 92.81 160 VAL A O 1
ATOM 1173 N N . ASN A 1 161 ? 8.499 3.612 -14.639 1.00 96.62 161 ASN A N 1
ATOM 1174 C CA . ASN A 1 161 ? 8.102 3.231 -15.992 1.00 96.62 161 ASN A CA 1
ATOM 1175 C C . ASN A 1 161 ? 6.664 3.637 -16.343 1.00 96.62 161 ASN A C 1
ATOM 1177 O O . ASN A 1 161 ? 6.381 3.879 -17.513 1.00 96.62 161 ASN A O 1
ATOM 1181 N N . GLU A 1 162 ? 5.768 3.730 -15.355 1.00 96.06 162 GLU A N 1
ATOM 1182 C CA . GLU A 1 162 ? 4.330 3.990 -15.551 1.00 96.06 162 GLU A CA 1
ATOM 1183 C C . GLU A 1 162 ? 3.824 5.114 -14.625 1.00 96.06 162 GLU A C 1
ATOM 1185 O O . GLU A 1 162 ? 2.676 5.112 -14.169 1.00 96.06 162 GLU A O 1
ATOM 1190 N N . GLY A 1 163 ? 4.694 6.083 -14.310 1.00 95.00 163 GLY A N 1
ATOM 1191 C CA . GLY A 1 163 ? 4.406 7.132 -13.328 1.00 95.00 163 GLY A CA 1
ATOM 1192 C C . GLY A 1 163 ? 3.197 7.999 -13.695 1.00 95.00 163 GLY A C 1
ATOM 1193 O O . GLY A 1 163 ? 2.437 8.402 -12.815 1.00 95.00 163 GLY A O 1
ATOM 1194 N N . ASP A 1 164 ? 2.950 8.208 -14.991 1.00 96.75 164 ASP A N 1
ATOM 1195 C CA . ASP A 1 164 ? 1.786 8.921 -15.529 1.00 96.75 164 ASP A CA 1
ATOM 1196 C C . ASP A 1 164 ? 0.456 8.176 -15.323 1.00 96.75 164 ASP A C 1
ATOM 1198 O O . ASP A 1 164 ? -0.609 8.793 -15.364 1.00 96.75 164 ASP A O 1
ATOM 1202 N N . MET A 1 165 ? 0.496 6.872 -15.037 1.00 97.69 165 MET A N 1
ATOM 1203 C CA . MET A 1 165 ? -0.687 6.056 -14.745 1.00 97.69 165 MET A CA 1
ATOM 1204 C C . MET A 1 165 ? -1.056 6.032 -13.256 1.00 97.69 165 MET A C 1
ATOM 1206 O O . MET A 1 165 ? -2.144 5.572 -12.907 1.00 97.69 165 MET A O 1
ATOM 1210 N N . THR A 1 166 ? -0.180 6.525 -12.374 1.00 97.62 166 THR A N 1
ATOM 1211 C CA . THR A 1 166 ? -0.332 6.444 -10.910 1.00 97.62 166 THR A CA 1
ATOM 1212 C C . THR A 1 166 ? -1.646 7.026 -10.415 1.00 97.62 166 THR A C 1
ATOM 1214 O O . THR A 1 166 ? -2.389 6.346 -9.711 1.00 97.62 166 THR A O 1
ATOM 1217 N N . GLU A 1 167 ? -1.951 8.275 -10.778 1.00 98.06 167 GLU A N 1
ATOM 1218 C CA . GLU A 1 167 ? -3.152 8.944 -10.271 1.00 98.06 167 GLU A CA 1
ATOM 1219 C C . GLU A 1 167 ? -4.417 8.201 -10.697 1.00 98.06 167 GLU A C 1
ATOM 1221 O O . GLU A 1 167 ? -5.307 7.971 -9.881 1.00 98.06 167 GLU A O 1
ATOM 1226 N N . GLN A 1 168 ? -4.488 7.787 -11.963 1.00 98.12 168 GLN A N 1
ATOM 1227 C CA . GLN A 1 168 ? -5.652 7.071 -12.468 1.00 98.12 168 GLN A CA 1
ATOM 1228 C C . GLN A 1 168 ? -5.818 5.720 -11.761 1.00 98.12 168 GLN A C 1
ATOM 1230 O O . GLN A 1 168 ? -6.918 5.400 -11.318 1.00 98.12 168 GLN A O 1
ATOM 1235 N N . ARG A 1 169 ? -4.723 4.972 -11.575 1.00 98.31 169 ARG A N 1
ATOM 1236 C CA . ARG A 1 169 ? -4.725 3.699 -1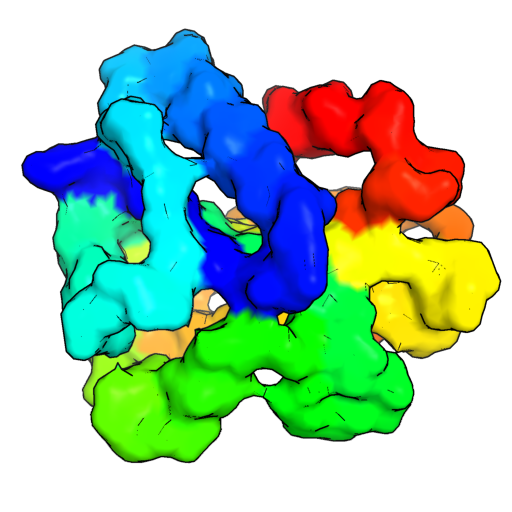0.842 1.00 98.31 169 ARG A CA 1
ATOM 1237 C C . ARG A 1 169 ? -5.217 3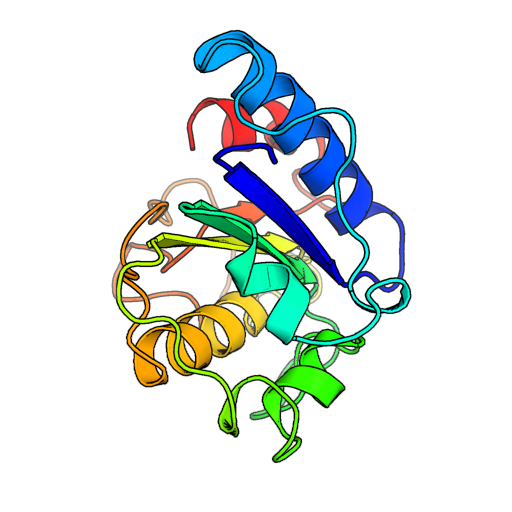.864 -9.403 1.00 98.31 169 ARG A C 1
ATOM 1239 O O . ARG A 1 169 ? -6.067 3.094 -8.979 1.00 98.31 169 ARG A O 1
ATOM 1246 N N . LEU A 1 170 ? -4.761 4.893 -8.687 1.00 98.50 170 LEU A N 1
ATOM 1247 C CA . LEU A 1 170 ? -5.213 5.183 -7.318 1.00 98.50 170 LEU A CA 1
ATOM 1248 C C . LEU A 1 170 ? -6.671 5.650 -7.242 1.00 98.50 170 LEU A C 1
ATOM 1250 O O . LEU A 1 170 ? -7.309 5.476 -6.213 1.00 98.50 170 LEU A O 1
ATOM 1254 N N . ARG A 1 171 ? -7.199 6.295 -8.290 1.00 97.94 171 ARG A N 1
ATOM 1255 C CA . ARG A 1 171 ? -8.602 6.747 -8.329 1.00 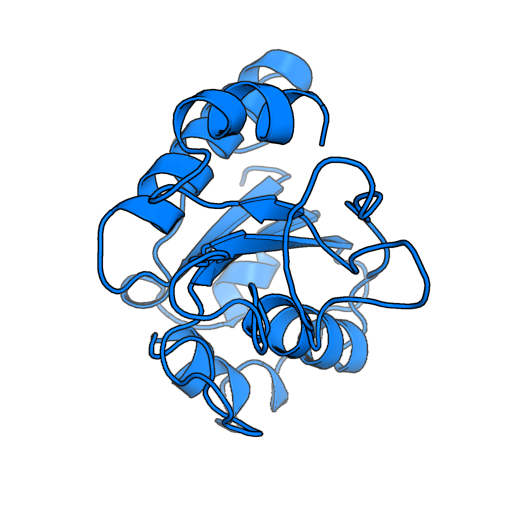97.94 171 ARG A CA 1
ATOM 1256 C C . ARG A 1 171 ? -9.589 5.625 -8.630 1.00 97.94 171 ARG A C 1
ATOM 1258 O O . ARG A 1 171 ? -10.759 5.757 -8.241 1.00 97.94 171 ARG A O 1
ATOM 1265 N N . ASP A 1 172 ? -9.148 4.635 -9.400 1.00 96.44 172 ASP A N 1
ATOM 1266 C CA . ASP A 1 172 ? -9.927 3.453 -9.772 1.00 96.44 172 ASP A CA 1
ATOM 1267 C C . ASP A 1 172 ? -9.936 2.402 -8.659 1.00 96.44 172 ASP A C 1
ATOM 1269 O O . ASP A 1 172 ? -10.957 1.736 -8.466 1.00 96.44 172 ASP A O 1
ATOM 1273 N N . TRP A 1 173 ? -8.811 2.279 -7.953 1.00 97.25 173 TRP A N 1
ATOM 1274 C CA . TRP A 1 173 ? -8.644 1.474 -6.745 1.00 97.25 173 TRP A CA 1
ATOM 1275 C C . TRP A 1 173 ? -9.461 2.023 -5.567 1.00 97.25 173 TRP A C 1
ATOM 1277 O O . TRP A 1 173 ? -10.095 1.195 -4.872 1.00 97.25 173 TRP A O 1
#

Mean predicted aligned error: 2.61 Å

Radius of gyration: 14.61 Å; Cα contacts (8 Å, |Δi|>4): 400; chains: 1; bounding box: 31×32×38 Å

InterPro domains:
  IPR008254 Flavodoxin/nitric oxide synthase [PF00258] (6-170)
  IPR008254 Flavodoxin/nitric oxide synthase [PS50902] (4-173)
  IPR010086 Flavodoxin, long chain [PIRSF038996] (1-173)
  IPR029039 Flavoprotein-like superfamily [G3DSA:3.40.50.360] (3-173)
  IPR029039 Flavoprotein-like superfamily [SSF52218] (3-173)
  IPR050619 Flavodoxin [PTHR42809] (1-173)

Solvent-accessible surface area (backbone atoms only — not comparable to full-atom values): 8971 Å² total; per-residue (Å²): 123,36,47,31,39,37,39,29,25,54,92,66,60,68,36,52,56,52,37,46,48,47,34,54,50,41,22,70,76,58,75,48,32,25,53,92,60,52,41,53,50,82,77,47,96,50,64,70,62,62,70,64,26,49,30,39,42,38,32,30,28,42,62,38,73,85,53,95,62,58,22,35,65,30,53,56,38,56,34,57,74,33,70,83,16,54,72,55,48,81,32,65,83,27,36,40,29,30,32,15,30,24,39,38,82,88,39,13,68,37,31,19,31,27,29,34,53,61,46,52,54,44,36,76,28,45,23,45,60,85,39,50,60,31,69,46,78,94,64,71,62,76,33,36,70,22,50,59,88,70,29,23,65,14,39,78,40,29,69,80,86,45,46,90,50,43,67,61,52,64,72,74,93

pLDDT: mean 96.18, std 3.54, range [64.31, 98.81]

Secondary structure (DSSP, 8-state):
--SEEEEE--SSSHHHHHHHHHHHHHHHHHTSTT-S--EEGGGSS-GGGGGG-SEEEEEEE--STT-SS--S-SHHHHHHHSTTSGGG---TT-EEEEEEE--TTTSGGGTTTHHHHHHHHHHHTT-EEEES-EESTT---S--TTEETTEESSEEE-TTTSGGGHHHHHHH-

Nearest PDB structures (foldseek):
  5ljp-assembly1_A  TM=9.285E-01  e=9.471E-18  Nostoc sp. PCC 7119
  1obo-assembly2_B  TM=9.087E-01  e=2.191E-17  Nostoc sp. PCC 7119
  1dx9-assembly4_D  TM=9.016E-01  e=3.227E-17  Nostoc sp. PCC 7119
  3esy-assembly1_A  TM=9.167E-01  e=1.966E-16  Nostoc sp. PCC 7119
  1ahn-assembly1_A  TM=9.021E-01  e=5.175E-16  Escherichia coli